Protein AF-A0A238ZUI6-F1 (afdb_monomer_lite)

Sequence (36 aa):
MILELKRQGLGVSAIARQTGLDRKTVRKYLELARTL

Secondary structure (DSSP, 8-state):
-HHHHHHTT--HHHHHHHHT--HHHHHHHHHHTT--

pLDDT: mean 94.86, std 6.47, range [64.94, 98.31]

Structure 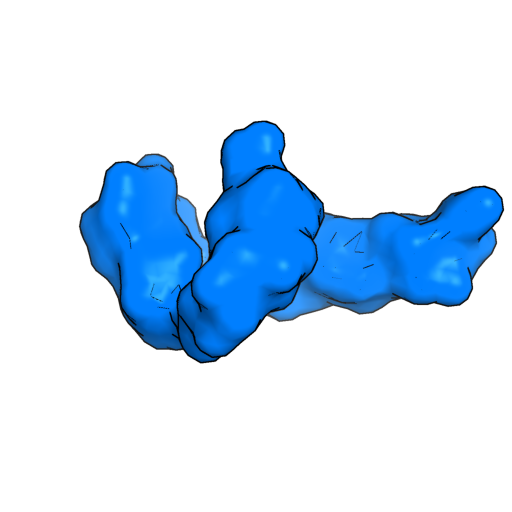(mmCIF, N/CA/C/O backbone):
data_AF-A0A238ZUI6-F1
#
_entry.id   AF-A0A238ZUI6-F1
#
loop_
_atom_site.group_PDB
_atom_site.id
_atom_site.type_symbol
_atom_site.label_atom_id
_atom_site.label_alt_id
_atom_site.label_comp_id
_atom_site.label_asym_id
_atom_site.label_entity_id
_atom_site.label_seq_id
_atom_site.pdbx_PDB_ins_code
_atom_site.Cartn_x
_atom_site.Cartn_y
_atom_site.Cartn_z
_atom_site.occupancy
_atom_site.B_iso_or_equiv
_atom_site.auth_seq_id
_atom_site.auth_comp_id
_atom_site.auth_asym_id
_atom_site.auth_atom_id
_atom_site.pdbx_PDB_model_num
ATOM 1 N N . MET A 1 1 ? -7.137 -6.174 -2.430 1.00 86.69 1 MET A N 1
ATOM 2 C CA . MET A 1 1 ? -6.991 -4.809 -2.986 1.00 86.69 1 MET A CA 1
ATOM 3 C C . MET A 1 1 ? -5.527 -4.418 -3.210 1.00 86.69 1 MET A C 1
ATOM 5 O O . MET A 1 1 ? -5.054 -4.630 -4.312 1.00 86.69 1 MET A O 1
ATOM 9 N N . ILE A 1 2 ? -4.755 -3.952 -2.212 1.00 95.31 2 ILE A N 1
ATOM 10 C CA . ILE A 1 2 ? -3.352 -3.505 -2.425 1.00 95.31 2 ILE A CA 1
ATOM 11 C C . ILE A 1 2 ? -2.446 -4.618 -2.985 1.00 95.31 2 ILE A C 1
ATOM 13 O O . ILE A 1 2 ? -1.736 -4.398 -3.964 1.00 95.31 2 ILE A O 1
ATOM 17 N N . LEU A 1 3 ? -2.487 -5.820 -2.397 1.00 95.00 3 LEU A N 1
ATOM 18 C CA . LEU A 1 3 ? -1.645 -6.945 -2.833 1.00 95.00 3 LEU A CA 1
ATOM 19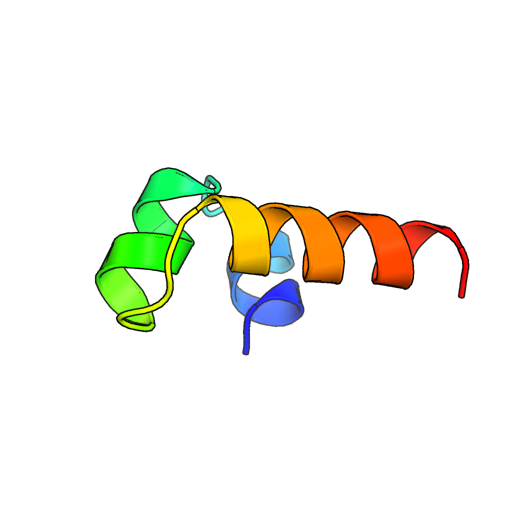 C C . LEU A 1 3 ? -2.012 -7.468 -4.217 1.00 95.00 3 LEU A C 1
ATOM 21 O O . LEU A 1 3 ? -1.143 -7.892 -4.966 1.00 95.00 3 LEU A O 1
ATOM 25 N N . GLU A 1 4 ? -3.290 -7.414 -4.569 1.00 96.06 4 GLU A N 1
ATOM 26 C CA . GLU A 1 4 ? -3.758 -7.829 -5.887 1.00 96.06 4 GLU A CA 1
ATOM 27 C C . GLU A 1 4 ? -3.281 -6.865 -6.969 1.00 96.06 4 GLU A C 1
ATOM 29 O O . GLU A 1 4 ? -2.661 -7.297 -7.935 1.00 96.06 4 GLU A O 1
ATOM 34 N N . LEU A 1 5 ? -3.446 -5.558 -6.745 1.00 96.88 5 LEU A N 1
ATOM 35 C CA . LEU A 1 5 ? -2.909 -4.533 -7.638 1.00 96.88 5 LEU A CA 1
ATOM 36 C C . LEU A 1 5 ? -1.379 -4.640 -7.744 1.00 96.88 5 LEU A C 1
ATOM 38 O O . LEU A 1 5 ? -0.809 -4.480 -8.821 1.00 96.88 5 LEU A O 1
ATOM 42 N N . LYS A 1 6 ? -0.693 -4.981 -6.646 1.00 96.69 6 LYS A N 1
ATOM 43 C CA . LYS A 1 6 ? 0.750 -5.237 -6.683 1.00 96.69 6 LYS A CA 1
ATOM 44 C C . LYS A 1 6 ? 1.108 -6.470 -7.519 1.00 96.69 6 LYS A C 1
ATOM 46 O O . LYS A 1 6 ? 2.084 -6.405 -8.262 1.00 96.69 6 LYS A O 1
ATOM 51 N N . ARG A 1 7 ? 0.337 -7.561 -7.426 1.00 95.69 7 ARG A N 1
ATOM 52 C CA . ARG A 1 7 ? 0.499 -8.767 -8.264 1.00 95.69 7 ARG A CA 1
ATOM 53 C C . ARG A 1 7 ? 0.220 -8.495 -9.743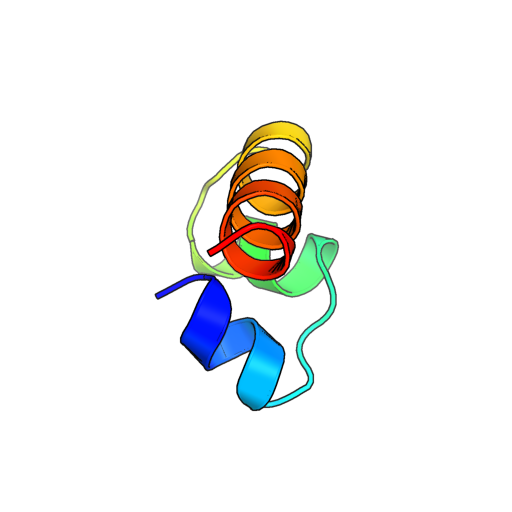 1.00 95.69 7 ARG A C 1
ATOM 55 O O . ARG A 1 7 ? 0.873 -9.090 -10.586 1.00 95.69 7 ARG A O 1
ATOM 62 N N . GLN A 1 8 ? -0.672 -7.555 -10.053 1.00 97.06 8 GLN A N 1
ATOM 63 C CA . GLN A 1 8 ? -0.903 -7.045 -11.412 1.00 97.06 8 GLN A CA 1
ATOM 64 C C . GLN A 1 8 ? 0.234 -6.138 -11.927 1.00 97.06 8 GLN A C 1
ATOM 66 O O . GLN A 1 8 ? 0.156 -5.614 -13.033 1.00 97.06 8 GLN A O 1
ATOM 71 N N . GLY A 1 9 ? 1.293 -5.926 -11.137 1.00 97.31 9 GLY A N 1
ATOM 72 C CA . GLY A 1 9 ? 2.467 -5.150 -11.535 1.00 97.31 9 GLY A CA 1
ATOM 73 C C . GLY A 1 9 ? 2.377 -3.654 -11.236 1.00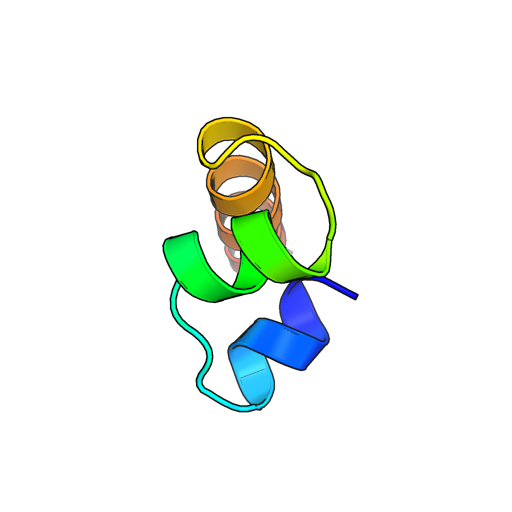 97.31 9 GLY A C 1
ATOM 74 O O . GLY A 1 9 ? 3.317 -2.920 -11.543 1.00 97.31 9 GLY A O 1
ATOM 75 N N . LEU A 1 10 ? 1.306 -3.171 -10.594 1.00 97.88 10 LEU A N 1
ATOM 76 C CA . LEU A 1 10 ? 1.188 -1.747 -10.294 1.00 97.88 10 LEU A CA 1
ATOM 77 C C . LEU A 1 10 ? 2.240 -1.292 -9.267 1.00 97.88 10 LEU A C 1
ATOM 79 O O . LEU A 1 10 ? 2.548 -1.956 -8.268 1.00 97.88 10 LEU A O 1
ATOM 83 N N . GLY A 1 11 ? 2.779 -0.096 -9.506 1.00 97.44 11 GLY A N 1
ATOM 84 C CA . GLY A 1 11 ? 3.649 0.609 -8.568 1.00 97.44 11 GLY A CA 1
ATOM 85 C C . GLY A 1 11 ? 2.875 1.253 -7.412 1.00 97.44 11 GLY A C 1
ATOM 86 O O . GLY A 1 11 ? 1.677 1.507 -7.508 1.00 97.44 11 GLY A O 1
ATOM 87 N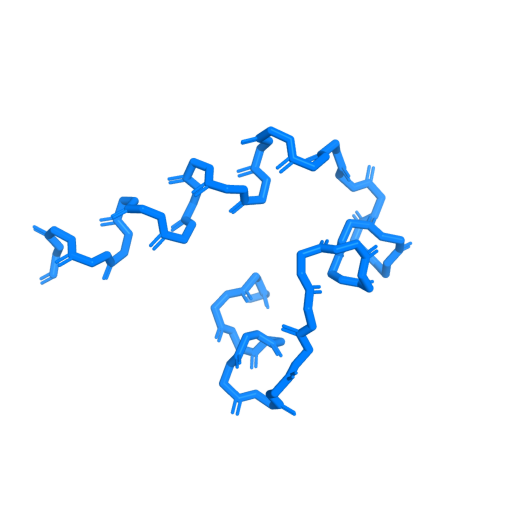 N . VAL A 1 12 ? 3.579 1.596 -6.327 1.00 97.88 12 VAL A N 1
ATOM 88 C CA . VAL A 1 12 ? 2.991 2.192 -5.106 1.00 97.88 12 VAL A CA 1
ATOM 89 C C . VAL A 1 12 ? 2.151 3.439 -5.408 1.00 97.88 12 VAL A C 1
ATOM 91 O O . VAL A 1 12 ? 1.056 3.578 -4.872 1.00 97.88 12 VAL A O 1
ATOM 94 N N . SER A 1 13 ? 2.630 4.330 -6.283 1.00 98.06 13 SER A N 1
ATOM 95 C CA . SER A 1 13 ? 1.902 5.551 -6.659 1.00 98.06 13 SER A CA 1
ATOM 96 C C . SER A 1 13 ? 0.613 5.261 -7.436 1.00 98.06 13 SER A C 1
ATOM 98 O O . SER A 1 13 ? -0.390 5.932 -7.214 1.00 98.06 13 SER A O 1
ATOM 100 N N . ALA A 1 14 ? 0.619 4.254 -8.317 1.00 98.25 14 ALA A N 1
ATOM 101 C CA . ALA A 1 14 ? -0.568 3.858 -9.073 1.00 98.25 14 ALA A CA 1
ATOM 102 C C . ALA A 1 14 ? -1.628 3.248 -8.145 1.00 98.25 14 ALA A C 1
ATOM 104 O O . ALA A 1 14 ? -2.792 3.635 -8.197 1.00 98.25 14 ALA A O 1
ATOM 105 N N . ILE A 1 15 ? -1.196 2.383 -7.223 1.00 98.31 15 ILE A N 1
ATOM 106 C CA . ILE A 1 15 ? -2.065 1.789 -6.201 1.00 98.31 15 ILE A CA 1
ATOM 107 C C . ILE A 1 15 ? -2.668 2.877 -5.305 1.00 98.31 15 ILE A C 1
ATOM 109 O O . ILE A 1 15 ? -3.871 2.870 -5.064 1.00 98.31 15 ILE A O 1
ATOM 113 N N . ALA A 1 16 ? -1.862 3.836 -4.841 1.00 98.31 16 ALA A N 1
ATOM 114 C CA . ALA A 1 16 ? -2.336 4.962 -4.035 1.00 98.31 16 ALA A CA 1
ATOM 115 C C . ALA A 1 16 ? -3.420 5.770 -4.769 1.00 98.31 16 ALA A C 1
ATOM 117 O O . ALA A 1 16 ? -4.490 6.009 -4.215 1.00 98.31 16 ALA A O 1
ATOM 118 N N . ARG A 1 17 ? -3.192 6.103 -6.049 1.00 98.25 17 ARG A N 1
ATOM 119 C CA . ARG A 1 17 ? -4.165 6.838 -6.871 1.00 98.25 17 ARG A CA 1
ATOM 120 C C . ARG A 1 17 ? -5.469 6.066 -7.066 1.00 98.25 17 ARG A C 1
ATOM 122 O O . ARG A 1 17 ? -6.536 6.657 -6.989 1.00 98.25 17 ARG A O 1
ATOM 129 N N . GLN A 1 18 ? -5.385 4.763 -7.318 1.00 97.50 18 GLN A N 1
ATOM 130 C CA . GLN A 1 18 ? -6.554 3.929 -7.604 1.00 97.50 18 GLN A CA 1
ATOM 131 C C . GLN A 1 18 ? -7.370 3.594 -6.347 1.00 97.50 18 GLN A C 1
ATOM 133 O O . GLN A 1 18 ? -8.575 3.397 -6.431 1.00 97.50 18 GLN A O 1
ATOM 138 N N . THR A 1 19 ? -6.717 3.527 -5.185 1.00 96.38 19 THR A N 1
ATOM 139 C CA . THR A 1 19 ? -7.361 3.177 -3.905 1.00 96.38 19 THR A CA 1
ATOM 140 C C . THR A 1 19 ? -7.726 4.387 -3.045 1.00 96.38 19 THR A C 1
ATOM 142 O O . THR A 1 19 ? -8.399 4.218 -2.034 1.00 96.38 19 THR A O 1
ATOM 145 N N . GLY A 1 20 ? -7.274 5.593 -3.406 1.00 97.88 20 GLY A N 1
ATOM 146 C CA . GLY A 1 20 ? -7.453 6.805 -2.598 1.00 97.88 20 GLY A CA 1
ATOM 147 C C . GLY A 1 20 ? -6.632 6.820 -1.302 1.00 97.88 20 GLY A C 1
ATOM 148 O O . GLY A 1 20 ? -6.871 7.648 -0.428 1.00 97.88 20 GLY A O 1
ATOM 149 N N . LEU A 1 21 ? -5.673 5.903 -1.154 1.00 97.25 21 LEU A N 1
ATOM 150 C CA . LEU A 1 21 ? -4.845 5.774 0.042 1.00 97.25 21 LEU A CA 1
ATOM 151 C C . LEU A 1 21 ? -3.547 6.567 -0.088 1.00 97.25 21 LEU A C 1
ATOM 153 O O . LEU A 1 21 ? -2.961 6.664 -1.166 1.00 97.25 21 LEU A O 1
ATOM 157 N N . ASP A 1 22 ? -3.025 7.043 1.044 1.00 97.94 22 ASP A N 1
ATOM 158 C CA . ASP A 1 22 ? -1.679 7.605 1.066 1.00 97.94 22 ASP A CA 1
ATOM 159 C C . ASP A 1 22 ? -0.617 6.537 0.745 1.00 97.94 22 ASP A C 1
ATOM 161 O O . ASP A 1 22 ? -0.713 5.366 1.136 1.00 97.94 22 ASP A O 1
ATOM 165 N N . ARG A 1 23 ? 0.459 6.960 0.076 1.00 98.12 23 ARG A N 1
ATOM 166 C CA . ARG A 1 23 ? 1.569 6.076 -0.308 1.00 98.12 23 ARG A CA 1
ATOM 167 C C . ARG A 1 23 ? 2.215 5.388 0.899 1.00 98.12 23 ARG A C 1
ATOM 169 O O . ARG A 1 23 ? 2.683 4.260 0.748 1.00 98.12 23 ARG A O 1
ATOM 176 N N . LYS A 1 24 ? 2.253 6.014 2.084 1.00 98.06 24 LYS A N 1
ATOM 177 C CA . LYS A 1 24 ? 2.796 5.392 3.308 1.00 98.06 24 LYS A CA 1
ATOM 178 C C . LYS A 1 24 ? 1.960 4.191 3.747 1.00 98.06 24 LYS A C 1
ATOM 180 O O . LYS A 1 24 ? 2.518 3.164 4.119 1.00 98.06 24 LYS A O 1
ATOM 185 N N . THR A 1 25 ? 0.638 4.290 3.615 1.00 97.56 25 THR A N 1
ATOM 186 C CA . THR A 1 25 ? -0.301 3.210 3.928 1.00 97.56 25 THR A CA 1
ATOM 187 C C . THR A 1 25 ? -0.091 2.050 2.968 1.00 97.56 25 THR A C 1
ATOM 189 O O . THR A 1 25 ? 0.062 0.913 3.404 1.00 97.56 25 THR A O 1
ATOM 192 N N . VAL A 1 26 ? 0.021 2.339 1.667 1.00 97.94 26 VAL A N 1
ATOM 193 C CA . VAL A 1 26 ? 0.315 1.316 0.654 1.00 97.94 26 VAL A CA 1
ATOM 194 C C . VAL A 1 26 ? 1.632 0.597 0.958 1.00 97.94 26 VAL A C 1
ATOM 196 O O . VAL A 1 26 ? 1.658 -0.631 0.951 1.00 97.94 26 VAL A O 1
ATOM 199 N N . ARG A 1 27 ? 2.710 1.328 1.283 1.00 97.50 27 ARG A N 1
ATOM 200 C CA . ARG A 1 27 ? 3.998 0.716 1.664 1.00 97.50 27 ARG A CA 1
ATOM 201 C C . ARG A 1 27 ? 3.870 -0.187 2.887 1.00 97.50 27 ARG A C 1
ATOM 203 O O . ARG A 1 27 ? 4.315 -1.325 2.814 1.00 97.50 27 ARG A O 1
ATOM 210 N N . LYS A 1 28 ? 3.210 0.280 3.952 1.00 96.94 28 LYS A N 1
ATOM 211 C CA . LYS A 1 28 ? 2.996 -0.503 5.179 1.00 96.94 28 LYS A CA 1
ATOM 212 C C . LYS A 1 28 ? 2.300 -1.836 4.893 1.00 96.94 28 LYS A C 1
ATOM 214 O O . LYS A 1 28 ? 2.737 -2.868 5.383 1.00 96.94 28 LYS A O 1
ATOM 219 N N . TYR A 1 29 ? 1.245 -1.835 4.076 1.00 95.56 29 TYR A N 1
ATOM 220 C CA . TYR A 1 29 ? 0.538 -3.071 3.721 1.00 95.56 29 TYR A CA 1
ATOM 221 C C . TYR A 1 29 ? 1.370 -4.014 2.846 1.00 95.56 29 TYR A C 1
ATOM 223 O O . TYR A 1 29 ? 1.261 -5.229 2.990 1.00 95.56 29 TYR A O 1
ATOM 231 N N . LEU A 1 30 ? 2.195 -3.477 1.943 1.00 95.75 30 LEU A N 1
ATOM 232 C CA . LEU A 1 30 ? 3.103 -4.292 1.131 1.00 95.75 30 LEU A CA 1
ATOM 233 C C . LEU A 1 30 ? 4.245 -4.894 1.955 1.00 95.75 30 LEU A C 1
ATOM 235 O O . LEU A 1 30 ? 4.681 -5.998 1.650 1.00 95.75 30 LEU A O 1
ATOM 239 N N . GLU A 1 31 ? 4.729 -4.176 2.964 1.00 96.00 31 GLU A N 1
ATOM 240 C CA . GLU A 1 31 ? 5.750 -4.656 3.897 1.00 96.00 31 GLU A CA 1
ATOM 241 C C . GLU A 1 31 ? 5.191 -5.736 4.823 1.00 96.00 31 GLU A C 1
ATOM 243 O O . GLU A 1 31 ? 5.757 -6.822 4.891 1.00 96.00 31 GLU A O 1
ATOM 248 N N . LEU A 1 32 ? 4.027 -5.490 5.435 1.00 94.06 32 LEU A N 1
ATOM 249 C CA . LEU A 1 32 ? 3.350 -6.457 6.303 1.00 94.06 32 LEU A CA 1
ATOM 250 C C . LEU A 1 32 ? 3.077 -7.788 5.587 1.00 94.06 32 LEU A C 1
ATOM 252 O O . LEU A 1 32 ? 3.192 -8.854 6.180 1.00 94.06 32 LEU A O 1
ATOM 256 N N . ALA A 1 33 ? 2.749 -7.734 4.297 1.00 90.12 33 ALA A N 1
ATOM 257 C CA . ALA A 1 33 ? 2.512 -8.929 3.497 1.00 90.12 33 ALA A CA 1
ATOM 258 C C . ALA A 1 33 ? 3.783 -9.685 3.077 1.00 90.12 33 ALA A C 1
ATOM 260 O O . ALA A 1 33 ? 3.666 -10.766 2.519 1.00 90.12 33 ALA A O 1
ATOM 261 N N . ARG A 1 34 ? 4.984 -9.124 3.271 1.00 85.06 34 ARG A N 1
ATOM 262 C CA . ARG A 1 34 ? 6.247 -9.863 3.083 1.00 85.06 34 ARG A CA 1
ATOM 263 C C . ARG A 1 34 ? 6.646 -10.661 4.319 1.00 85.06 34 ARG A C 1
ATOM 265 O O . ARG A 1 34 ? 7.487 -11.543 4.211 1.00 85.06 34 ARG A O 1
ATOM 272 N N . THR A 1 35 ? 6.101 -10.304 5.477 1.00 79.50 35 THR A N 1
ATOM 273 C CA . THR A 1 35 ? 6.403 -10.923 6.775 1.00 79.50 35 THR A CA 1
ATOM 274 C C . THR A 1 35 ? 5.370 -11.966 7.209 1.00 79.50 35 THR A C 1
ATOM 276 O O . THR A 1 35 ? 5.508 -12.529 8.290 1.00 79.50 35 THR A O 1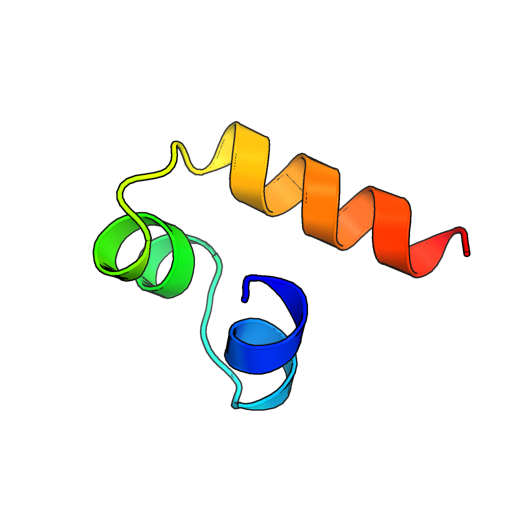
ATOM 279 N N . LEU A 1 36 ? 4.341 -12.192 6.388 1.00 64.94 36 LEU A N 1
ATOM 280 C CA . LEU A 1 36 ? 3.275 -13.181 6.563 1.00 64.94 36 LEU A CA 1
ATOM 281 C C . LEU A 1 36 ? 3.383 -14.231 5.458 1.00 64.94 36 LEU A C 1
ATOM 283 O O . LEU A 1 36 ? 3.154 -15.416 5.768 1.00 64.94 36 LEU A O 1
#

Radius of gyration: 8.81 Å; chains: 1; bounding box: 14×21×18 Å

Foldseek 3Di:
DLVVVVVVVDDLVRSCVVVVHDSVVSVVVVVVVVVD

Organism: NCBI:txid1608407